Protein AF-A0A2V8KMR1-F1 (afdb_monomer_lite)

Foldseek 3Di:
DALLVLLVVLLVVLQVLVLLQVLLVVLLVLLLVLLVVLVVVVVVCVVPPDDPVVNVVSVVVSVVVSVVVSVVSVPPRDDSLVSQVVCCVLVVVVSLSNLLNVCSVVPDDDPVNSVSSNVNSVVSVPDDCCVSRPRDRDPSNVVSVVSVVVD

pLDDT: mean 77.1, std 9.21, range [54.03, 91.62]

Secondary structure (DSSP, 8-state):
--HHHHHHHHHHHHHHHHHHHHHHHHHHHHHHHHHHHHHHHHHHHHHS---HHHHHHHHHHHHHHHHHHHHHHHH-PPPHHHHHHHHHHHTT-TTHHHHHHHHHHS----HHHHHHHHHHHHHHHHS-HHHHS--PPPTHHHHHHHHHHH-

Structure (mmCIF, N/CA/C/O backbone):
data_AF-A0A2V8KMR1-F1
#
_entry.id   AF-A0A2V8KMR1-F1
#
loop_
_atom_site.group_PDB
_atom_site.id
_atom_site.type_symbol
_atom_site.label_atom_id
_atom_site.label_alt_id
_atom_site.label_comp_id
_atom_site.label_asym_id
_atom_site.label_entity_id
_atom_site.label_seq_id
_atom_site.pdbx_PDB_ins_code
_atom_site.Cartn_x
_atom_site.Cartn_y
_atom_site.Cartn_z
_atom_site.occupancy
_atom_site.B_iso_or_equiv
_atom_site.auth_seq_id
_atom_site.auth_comp_id
_atom_site.auth_asym_id
_atom_site.auth_atom_id
_atom_site.pdbx_PDB_model_num
ATOM 1 N N . MET A 1 1 ? -4.372 -8.646 23.099 1.00 62.06 1 MET A N 1
ATOM 2 C CA . MET A 1 1 ? -4.402 -7.493 22.173 1.00 62.06 1 MET A CA 1
ATOM 3 C C . MET A 1 1 ? -5.611 -6.662 22.526 1.00 62.06 1 MET A C 1
ATOM 5 O O . MET A 1 1 ? -6.657 -7.255 22.757 1.00 62.06 1 MET A O 1
ATOM 9 N N . SER A 1 2 ? -5.452 -5.345 22.623 1.00 83.88 2 SER A N 1
ATOM 10 C CA . SER A 1 2 ? -6.584 -4.427 22.771 1.00 83.88 2 SER A CA 1
ATOM 11 C C . SER A 1 2 ? -7.372 -4.363 21.458 1.00 83.88 2 SER A C 1
ATOM 13 O O . SER A 1 2 ? -6.787 -4.531 20.386 1.00 83.88 2 SER A O 1
ATOM 15 N N . ASP A 1 3 ? -8.675 -4.085 21.511 1.00 84.00 3 ASP A N 1
ATOM 16 C CA . ASP A 1 3 ? -9.501 -3.876 20.309 1.00 84.00 3 ASP A CA 1
ATOM 17 C C . ASP A 1 3 ? -8.936 -2.749 19.425 1.00 84.00 3 ASP A C 1
ATOM 19 O O . ASP A 1 3 ? -8.974 -2.818 18.194 1.00 84.00 3 ASP A O 1
ATOM 23 N N . ALA A 1 4 ? -8.300 -1.753 20.051 1.00 83.06 4 ALA A N 1
ATOM 24 C CA . ALA A 1 4 ? -7.569 -0.702 19.355 1.00 83.06 4 ALA A CA 1
ATOM 25 C C . ALA A 1 4 ? -6.378 -1.246 18.542 1.00 83.06 4 ALA A C 1
ATOM 27 O O . ALA A 1 4 ? -6.172 -0.832 17.400 1.00 83.06 4 ALA A O 1
ATOM 28 N N . ASP A 1 5 ? -5.629 -2.212 19.085 1.00 86.25 5 ASP A N 1
ATOM 29 C CA . ASP A 1 5 ? -4.490 -2.827 18.392 1.00 86.25 5 ASP A CA 1
ATOM 30 C C . ASP A 1 5 ? -4.953 -3.613 17.163 1.00 86.25 5 ASP A C 1
ATOM 32 O O . ASP A 1 5 ? -4.282 -3.599 16.130 1.00 86.25 5 ASP A O 1
ATOM 36 N N . ILE A 1 6 ? -6.111 -4.280 17.257 1.00 84.88 6 ILE A N 1
ATOM 37 C CA . ILE A 1 6 ? -6.715 -5.022 16.142 1.00 84.88 6 ILE A CA 1
ATOM 38 C C . ILE A 1 6 ? -7.030 -4.062 14.991 1.00 84.88 6 ILE A C 1
ATOM 40 O O . ILE A 1 6 ? -6.635 -4.323 13.853 1.00 84.88 6 ILE A O 1
ATOM 44 N N . ILE A 1 7 ? -7.677 -2.929 15.281 1.00 85.38 7 ILE A N 1
ATOM 45 C CA . ILE A 1 7 ? -8.033 -1.921 14.271 1.00 85.38 7 ILE A CA 1
ATOM 46 C C . ILE A 1 7 ? -6.778 -1.298 13.652 1.00 85.38 7 ILE A C 1
ATOM 48 O O . ILE A 1 7 ? -6.675 -1.204 12.429 1.00 85.38 7 ILE A O 1
ATOM 52 N N . VAL A 1 8 ? -5.787 -0.917 14.464 1.00 85.94 8 VAL A N 1
ATOM 53 C CA . VAL A 1 8 ? -4.534 -0.332 13.961 1.00 85.94 8 VAL A CA 1
ATOM 54 C C . VAL A 1 8 ? -3.772 -1.332 13.089 1.00 85.94 8 VAL A C 1
ATOM 56 O O . VAL A 1 8 ? -3.295 -0.975 12.008 1.00 85.94 8 VAL A O 1
ATOM 59 N N . HIS A 1 9 ? -3.682 -2.597 13.507 1.00 86.56 9 HIS A N 1
ATOM 60 C CA . HIS A 1 9 ? -3.029 -3.641 12.720 1.00 86.56 9 HIS A CA 1
ATOM 61 C C . HIS A 1 9 ? -3.776 -3.913 11.405 1.00 86.56 9 HIS A C 1
ATOM 63 O O . HIS A 1 9 ? -3.154 -4.085 10.352 1.00 86.56 9 HIS A O 1
ATOM 69 N N . PHE A 1 10 ? -5.108 -3.921 11.439 1.00 84.88 10 PHE A N 1
ATOM 70 C CA . PHE A 1 10 ? -5.957 -4.065 10.260 1.00 84.88 10 PHE A CA 1
ATOM 71 C C . PHE A 1 10 ? -5.741 -2.920 9.258 1.00 84.88 10 PHE A C 1
ATOM 73 O O . PHE A 1 10 ? -5.457 -3.174 8.085 1.00 84.88 10 PHE A O 1
ATOM 80 N N . LEU A 1 11 ? -5.763 -1.667 9.723 1.00 84.94 11 LEU A N 1
ATOM 81 C CA . LEU A 1 11 ? -5.509 -0.489 8.887 1.00 84.94 11 LEU A CA 1
ATOM 82 C C . LEU A 1 11 ? -4.096 -0.492 8.296 1.00 84.94 11 LEU A C 1
ATOM 84 O O . LEU A 1 11 ? -3.926 -0.196 7.114 1.00 84.94 11 LEU A O 1
ATOM 88 N N . LYS A 1 12 ? -3.085 -0.905 9.067 1.00 85.00 12 LYS A N 1
ATOM 89 C CA . LYS A 1 12 ? -1.703 -1.034 8.580 1.00 85.00 12 LYS A CA 1
ATOM 90 C C . LYS A 1 12 ? -1.573 -2.087 7.474 1.00 85.00 12 LYS A C 1
ATOM 92 O O . LYS A 1 12 ? -0.830 -1.891 6.510 1.00 85.00 12 LYS A O 1
ATOM 97 N N . ASN A 1 13 ? -2.306 -3.196 7.581 1.00 83.19 13 ASN A N 1
ATOM 98 C CA . ASN A 1 13 ? -2.357 -4.213 6.531 1.00 83.19 13 ASN A CA 1
ATOM 99 C C . ASN A 1 13 ? -3.029 -3.688 5.253 1.00 83.19 13 ASN A C 1
ATOM 101 O O . ASN A 1 13 ? -2.539 -3.971 4.156 1.00 83.19 13 ASN A O 1
ATOM 105 N N . ILE A 1 14 ? -4.107 -2.907 5.385 1.00 82.25 14 ILE A N 1
ATOM 106 C CA . ILE A 1 14 ? -4.774 -2.238 4.257 1.00 82.25 14 ILE A CA 1
ATOM 107 C C . ILE A 1 14 ? -3.828 -1.242 3.587 1.00 82.25 14 ILE A C 1
ATOM 109 O O . ILE A 1 14 ? -3.624 -1.319 2.377 1.00 82.25 14 ILE A O 1
ATOM 113 N N . GLU A 1 15 ? -3.190 -0.365 4.364 1.00 82.94 15 GLU A N 1
ATOM 114 C CA . GLU A 1 15 ? -2.238 0.630 3.861 1.00 82.94 15 GLU A CA 1
ATOM 115 C C . GLU A 1 15 ? -1.104 -0.042 3.074 1.00 82.94 15 GLU A C 1
ATOM 117 O O . GLU A 1 15 ? -0.761 0.381 1.969 1.00 82.94 15 GLU A O 1
ATOM 122 N N . ARG A 1 16 ? -0.553 -1.149 3.593 1.00 78.44 16 ARG A N 1
ATOM 123 C CA . ARG A 1 16 ? 0.505 -1.905 2.909 1.00 78.44 16 ARG A CA 1
ATOM 124 C C . ARG A 1 16 ? 0.036 -2.463 1.562 1.00 78.44 16 ARG A C 1
ATOM 126 O O . ARG A 1 16 ? 0.809 -2.434 0.605 1.00 78.44 16 ARG A O 1
ATOM 133 N N . ARG A 1 17 ? -1.203 -2.955 1.469 1.00 78.44 17 ARG A N 1
ATOM 134 C CA . ARG A 1 17 ? -1.782 -3.498 0.224 1.00 78.44 17 ARG A CA 1
ATOM 135 C C . ARG A 1 17 ? -2.117 -2.405 -0.788 1.00 78.44 17 ARG A C 1
ATOM 137 O O . ARG A 1 17 ? -1.769 -2.547 -1.957 1.00 78.44 17 ARG A O 1
ATOM 144 N N . LEU A 1 18 ? -2.723 -1.305 -0.344 1.00 77.19 18 LEU A N 1
ATOM 145 C CA . LEU A 1 18 ? -2.981 -0.121 -1.172 1.00 77.19 18 LEU A CA 1
ATOM 146 C C . LEU A 1 18 ? -1.680 0.432 -1.756 1.00 77.19 18 LEU A C 1
ATOM 148 O O . LEU A 1 18 ? -1.581 0.650 -2.967 1.00 77.19 18 LEU A O 1
ATOM 152 N N . ARG A 1 19 ? -0.652 0.564 -0.910 1.00 74.69 19 ARG A N 1
ATOM 153 C CA . ARG A 1 19 ? 0.683 0.989 -1.329 1.00 74.69 19 ARG A CA 1
ATOM 154 C C . ARG A 1 19 ? 1.287 0.015 -2.333 1.00 74.69 19 ARG A C 1
ATOM 156 O O . ARG A 1 19 ? 1.759 0.461 -3.369 1.00 74.69 19 ARG A O 1
ATOM 163 N N . ALA A 1 20 ? 1.234 -1.292 -2.070 1.00 71.88 20 ALA A N 1
ATOM 164 C CA . ALA A 1 20 ? 1.757 -2.299 -2.990 1.00 71.88 20 ALA A CA 1
ATOM 165 C C . ALA A 1 20 ? 1.078 -2.226 -4.368 1.00 71.88 20 ALA A C 1
ATOM 167 O O . ALA A 1 20 ? 1.771 -2.189 -5.380 1.00 71.88 20 ALA A O 1
ATOM 168 N N . ASN A 1 21 ? -0.252 -2.122 -4.421 1.00 75.00 21 ASN A N 1
ATOM 169 C CA . ASN A 1 21 ? -0.988 -2.014 -5.683 1.00 75.00 21 ASN A CA 1
ATOM 170 C C . ASN A 1 21 ? -0.669 -0.733 -6.455 1.00 75.00 21 ASN A C 1
ATOM 172 O O . ASN A 1 21 ? -0.482 -0.775 -7.672 1.00 75.00 21 ASN A O 1
ATOM 176 N N . ARG A 1 22 ? -0.587 0.409 -5.763 1.00 72.69 22 ARG A N 1
ATOM 177 C CA . ARG A 1 22 ? -0.225 1.676 -6.404 1.00 72.69 22 ARG A CA 1
ATOM 178 C C . ARG A 1 22 ? 1.221 1.651 -6.897 1.00 72.69 22 ARG A C 1
ATOM 180 O O . ARG A 1 22 ? 1.458 1.972 -8.056 1.00 72.69 22 ARG A O 1
ATOM 187 N N . SER A 1 23 ? 2.154 1.181 -6.067 1.00 70.25 23 SER A N 1
ATOM 188 C CA . SER A 1 23 ? 3.557 1.007 -6.449 1.00 70.25 23 SER A CA 1
ATOM 189 C C . SER A 1 23 ? 3.706 0.097 -7.659 1.00 70.25 23 SER A C 1
ATOM 191 O O . SER A 1 23 ? 4.392 0.472 -8.601 1.00 70.25 23 SER A O 1
ATOM 193 N N . LEU A 1 24 ? 3.039 -1.061 -7.681 1.00 70.06 24 LEU A N 1
ATOM 194 C CA . LEU A 1 24 ? 3.100 -1.976 -8.820 1.00 70.06 24 LEU A CA 1
ATOM 195 C C . LEU A 1 24 ? 2.588 -1.317 -10.098 1.00 70.06 24 LEU A C 1
ATOM 197 O O . LEU A 1 24 ? 3.247 -1.415 -11.131 1.00 70.06 24 LEU A O 1
ATOM 201 N N . ARG A 1 25 ? 1.450 -0.620 -10.041 1.00 70.44 25 ARG A N 1
ATOM 202 C CA . ARG A 1 25 ? 0.894 0.082 -11.202 1.00 70.44 25 ARG A CA 1
ATOM 203 C C . ARG A 1 25 ? 1.843 1.151 -11.726 1.00 70.44 25 ARG A C 1
ATOM 205 O O . ARG A 1 25 ? 2.178 1.122 -12.906 1.00 70.44 25 ARG A O 1
ATOM 212 N N . ASP A 1 26 ? 2.296 2.044 -10.861 1.00 70.88 26 ASP A N 1
ATOM 213 C CA . ASP A 1 26 ? 3.087 3.204 -11.267 1.00 70.88 26 ASP A CA 1
ATOM 214 C C . ASP A 1 26 ? 4.496 2.785 -11.729 1.00 70.88 26 ASP A C 1
ATOM 216 O O . ASP A 1 26 ? 4.980 3.287 -12.743 1.00 70.88 26 ASP A O 1
ATOM 220 N N . ILE A 1 27 ? 5.120 1.793 -11.071 1.00 72.31 27 ILE A N 1
ATOM 221 C CA . ILE A 1 27 ? 6.390 1.189 -11.518 1.00 72.31 27 ILE A CA 1
ATOM 222 C C . ILE A 1 27 ? 6.212 0.522 -12.879 1.00 72.31 27 ILE A C 1
ATOM 224 O O . ILE A 1 27 ? 7.050 0.702 -13.756 1.00 72.31 27 ILE A O 1
ATOM 228 N N . THR A 1 28 ? 5.127 -0.228 -13.081 1.00 72.06 28 THR A N 1
ATOM 229 C CA . THR A 1 28 ? 4.892 -0.915 -14.357 1.00 72.06 28 THR A CA 1
ATOM 230 C C . THR A 1 28 ? 4.690 0.080 -15.498 1.00 72.06 28 THR A C 1
ATOM 232 O O . THR A 1 28 ? 5.246 -0.110 -16.577 1.00 72.06 28 THR A O 1
ATOM 235 N N . PHE A 1 29 ? 3.939 1.163 -15.272 1.00 71.00 29 PHE A N 1
ATOM 236 C CA . PHE A 1 29 ? 3.788 2.229 -16.263 1.00 71.00 29 PHE A CA 1
ATOM 237 C C . PHE A 1 29 ? 5.127 2.901 -16.574 1.00 71.00 29 PHE A C 1
ATOM 239 O O . PHE A 1 29 ? 5.495 2.995 -17.745 1.00 71.00 29 PHE A O 1
ATOM 246 N N . ALA A 1 30 ? 5.884 3.296 -15.548 1.00 72.81 30 ALA A N 1
ATOM 247 C CA . ALA A 1 30 ? 7.200 3.903 -15.728 1.00 72.81 30 ALA A CA 1
ATOM 248 C C . ALA A 1 30 ? 8.154 2.976 -16.501 1.00 72.81 30 ALA A C 1
ATOM 250 O O . ALA A 1 30 ? 8.788 3.402 -17.464 1.00 72.81 30 ALA A O 1
ATOM 251 N N . LEU A 1 31 ? 8.191 1.690 -16.140 1.00 73.12 31 LEU A N 1
ATOM 252 C CA . LEU A 1 31 ? 8.997 0.678 -16.816 1.00 73.12 31 LEU A CA 1
ATOM 253 C C . LEU A 1 31 ? 8.575 0.496 -18.280 1.00 73.12 31 LEU A C 1
ATOM 255 O O . LEU A 1 31 ? 9.434 0.424 -19.152 1.00 73.12 31 LEU A O 1
ATOM 259 N N . SER A 1 32 ? 7.269 0.465 -18.566 1.00 72.38 32 SER A N 1
ATOM 260 C CA . SER A 1 32 ? 6.766 0.323 -19.939 1.00 72.38 32 SER A CA 1
ATOM 261 C C . SER A 1 32 ? 7.176 1.495 -20.835 1.00 72.38 32 SER A C 1
ATOM 263 O O . SER A 1 32 ? 7.602 1.278 -21.969 1.00 72.38 32 SER A O 1
ATOM 265 N N . ILE A 1 33 ? 7.132 2.728 -20.316 1.00 74.12 33 ILE A N 1
ATOM 266 C CA . ILE A 1 33 ? 7.556 3.932 -21.042 1.00 74.12 33 ILE A CA 1
ATOM 267 C C . ILE A 1 33 ? 9.056 3.864 -21.326 1.00 74.12 33 ILE A C 1
ATOM 269 O O . ILE A 1 33 ? 9.485 4.091 -22.456 1.00 74.12 33 ILE A O 1
ATOM 273 N N . VAL A 1 34 ? 9.847 3.492 -20.318 1.00 76.06 34 VAL A N 1
ATOM 274 C CA . VAL A 1 34 ? 11.300 3.351 -20.448 1.00 76.06 34 VAL A CA 1
ATOM 275 C C . VAL A 1 34 ? 11.682 2.289 -21.475 1.00 76.06 34 VAL A C 1
ATOM 277 O O . VAL A 1 34 ? 12.511 2.553 -22.343 1.00 76.06 34 VAL A O 1
ATOM 280 N N . LEU A 1 35 ? 11.069 1.108 -21.422 1.00 72.88 35 LEU A N 1
ATOM 281 C CA . LEU A 1 35 ? 11.342 0.037 -22.380 1.00 72.88 35 LEU A CA 1
ATOM 282 C C . LEU A 1 35 ? 10.911 0.418 -23.800 1.00 72.88 35 LEU A C 1
ATOM 284 O O . LEU A 1 35 ? 11.635 0.143 -24.756 1.00 72.88 35 LEU A O 1
ATOM 288 N N . THR A 1 36 ? 9.786 1.120 -23.948 1.00 73.81 36 THR A N 1
ATOM 289 C CA . THR A 1 36 ? 9.349 1.662 -25.245 1.00 73.81 36 THR A CA 1
ATOM 290 C C . THR A 1 36 ? 10.366 2.654 -25.800 1.00 73.81 36 THR A C 1
ATOM 292 O O . THR A 1 36 ? 10.722 2.599 -26.973 1.00 73.81 36 THR A O 1
ATOM 295 N N . PHE A 1 37 ? 10.906 3.524 -24.951 1.00 75.62 37 PHE A N 1
ATOM 296 C CA . PHE A 1 37 ? 11.929 4.479 -25.359 1.00 75.62 37 PHE A CA 1
ATOM 297 C C . PHE A 1 37 ? 13.254 3.794 -25.736 1.00 75.62 37 PHE A C 1
ATOM 299 O O . PHE A 1 37 ? 13.862 4.125 -26.752 1.00 75.62 37 PHE A O 1
ATOM 306 N N . LEU A 1 38 ? 13.682 2.791 -24.965 1.00 73.69 38 LEU A N 1
ATOM 307 C CA . LEU A 1 38 ? 14.902 2.024 -25.240 1.00 73.69 38 LEU A CA 1
ATOM 308 C C . LEU A 1 38 ? 14.807 1.203 -26.527 1.00 73.69 38 LEU A C 1
ATOM 310 O O . LEU A 1 38 ? 15.744 1.198 -27.322 1.00 73.69 38 LEU A O 1
ATOM 314 N N . THR A 1 39 ? 13.679 0.527 -26.749 1.00 72.44 39 THR A N 1
ATOM 315 C CA . THR A 1 39 ? 13.437 -0.214 -27.996 1.00 72.44 39 THR A CA 1
ATOM 316 C C . THR A 1 39 ? 13.437 0.723 -29.200 1.00 72.44 39 THR A C 1
ATOM 318 O O . THR A 1 39 ? 14.049 0.393 -30.211 1.00 72.44 39 THR A O 1
ATOM 321 N N . PHE A 1 40 ? 12.860 1.921 -29.074 1.00 74.94 40 PHE A N 1
ATOM 322 C CA . PHE A 1 40 ? 12.907 2.939 -30.124 1.00 74.94 40 PHE A CA 1
ATOM 323 C C . PHE A 1 40 ? 14.344 3.374 -30.455 1.00 74.94 40 PHE A C 1
ATOM 325 O O . PHE A 1 40 ? 14.717 3.404 -31.626 1.00 74.94 40 PHE A O 1
ATOM 332 N N . ILE A 1 41 ? 15.180 3.632 -29.441 1.00 73.38 41 ILE A N 1
ATOM 333 C CA . ILE A 1 41 ? 16.603 3.956 -29.642 1.00 73.38 41 ILE A CA 1
ATOM 334 C C . ILE A 1 41 ? 17.335 2.803 -30.333 1.00 73.38 41 ILE A C 1
ATOM 336 O O . ILE A 1 41 ? 18.083 3.044 -31.275 1.00 73.38 41 ILE A O 1
ATOM 340 N N . LYS A 1 42 ? 17.115 1.557 -29.897 1.00 70.50 42 LYS A N 1
ATOM 341 C CA . LYS A 1 42 ? 17.769 0.374 -3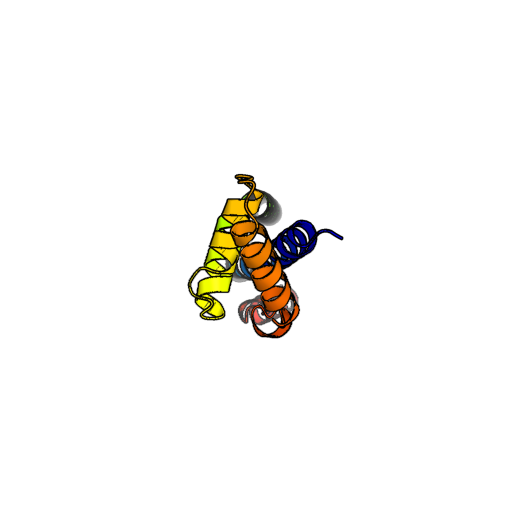0.478 1.00 70.50 42 LYS A CA 1
ATOM 342 C C . LYS A 1 42 ? 17.389 0.177 -31.952 1.00 70.50 42 LYS A C 1
ATOM 344 O O . LYS A 1 42 ? 18.249 -0.140 -32.765 1.00 70.50 42 LYS A O 1
ATOM 349 N N . VAL A 1 43 ? 16.119 0.395 -32.306 1.00 72.38 43 VAL A N 1
ATOM 350 C CA . VAL A 1 43 ? 15.648 0.354 -33.703 1.00 72.38 43 VAL A CA 1
ATOM 351 C C . VAL A 1 43 ? 16.266 1.487 -34.525 1.00 72.38 43 VAL A C 1
ATOM 353 O O . VAL A 1 43 ? 16.640 1.275 -35.674 1.00 72.38 43 VAL A O 1
ATOM 356 N N . TRP A 1 44 ? 16.414 2.677 -33.943 1.00 68.69 44 TRP A N 1
ATOM 357 C CA . TRP A 1 44 ? 17.026 3.816 -34.624 1.00 68.69 44 TRP A CA 1
ATOM 358 C C . TRP A 1 44 ? 18.536 3.643 -34.842 1.00 68.69 44 TRP A C 1
ATOM 360 O O . TRP A 1 44 ? 19.049 4.006 -35.899 1.00 68.69 44 TRP A O 1
ATOM 370 N N . ASP A 1 45 ? 19.243 3.047 -33.882 1.00 70.31 45 ASP A N 1
ATOM 371 C CA . ASP A 1 45 ? 20.671 2.721 -33.990 1.00 70.31 45 ASP A CA 1
ATOM 372 C C . ASP A 1 45 ? 20.959 1.755 -35.155 1.00 70.31 45 ASP A C 1
ATOM 374 O O . ASP A 1 45 ? 22.010 1.829 -35.788 1.00 70.31 45 ASP A O 1
ATOM 378 N N . LEU A 1 46 ? 19.985 0.906 -35.509 1.00 67.69 46 LEU A N 1
ATOM 379 C CA . LEU A 1 46 ? 20.055 0.029 -36.682 1.00 67.69 46 LEU A CA 1
ATOM 380 C C . LEU A 1 46 ? 20.044 0.808 -38.013 1.00 67.69 46 LEU A C 1
ATOM 382 O O . LEU A 1 46 ? 20.587 0.332 -39.006 1.00 67.69 46 LEU A O 1
ATOM 386 N N . ILE A 1 47 ? 19.419 1.991 -38.040 1.00 69.88 47 ILE A N 1
ATOM 387 C CA . ILE A 1 47 ? 19.293 2.850 -39.230 1.00 69.88 47 ILE A CA 1
ATOM 388 C C . ILE A 1 47 ? 20.471 3.831 -39.321 1.00 69.88 47 ILE A C 1
ATOM 390 O O . ILE A 1 47 ? 20.940 4.137 -40.415 1.00 69.88 47 ILE A O 1
ATOM 394 N N . SER A 1 48 ? 20.967 4.322 -38.182 1.00 63.28 48 SER A N 1
ATOM 395 C CA . SER A 1 48 ? 22.116 5.226 -38.107 1.00 63.28 48 SER A CA 1
ATOM 396 C C . SER A 1 48 ? 22.965 4.890 -36.876 1.00 63.28 48 SER A C 1
ATOM 398 O O . SER A 1 48 ? 22.520 5.183 -35.765 1.00 63.28 48 SER A O 1
ATOM 400 N N . PRO A 1 49 ? 24.188 4.350 -37.041 1.00 67.06 49 PRO A N 1
ATOM 401 C CA . PRO A 1 49 ? 24.994 3.884 -35.920 1.00 67.06 49 PRO A CA 1
ATOM 402 C C . PRO A 1 49 ? 25.438 5.059 -35.046 1.00 67.06 49 PRO A C 1
ATOM 404 O O . PRO A 1 49 ? 26.241 5.908 -35.450 1.00 67.06 49 PRO A O 1
ATOM 407 N N . PHE A 1 50 ? 24.932 5.107 -33.821 1.00 63.59 50 PHE A N 1
ATOM 408 C CA . PHE A 1 50 ? 25.413 6.014 -32.795 1.00 63.59 50 PHE A CA 1
ATOM 409 C C . PHE A 1 50 ? 26.671 5.449 -32.130 1.00 63.59 50 PHE A C 1
ATOM 411 O O . PHE A 1 50 ? 26.897 4.244 -32.026 1.00 63.59 50 PHE A O 1
ATOM 418 N N . LYS A 1 51 ? 27.528 6.340 -31.617 1.00 71.50 51 LYS A N 1
ATOM 419 C CA . LYS A 1 51 ? 28.679 5.923 -30.804 1.00 71.50 51 LYS A CA 1
ATOM 420 C C . LYS A 1 51 ? 28.179 5.151 -29.577 1.00 71.50 51 LYS A C 1
ATOM 422 O O . LYS A 1 51 ? 27.351 5.653 -28.821 1.00 71.50 51 LYS A O 1
ATOM 427 N N . THR A 1 52 ? 28.762 3.981 -29.310 1.00 67.50 52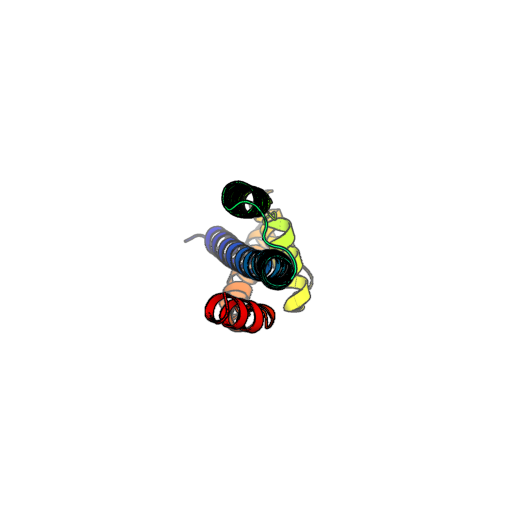 THR A N 1
ATOM 428 C CA . THR A 1 52 ? 28.405 3.082 -28.190 1.00 67.50 52 THR A CA 1
ATOM 429 C C . THR A 1 52 ? 28.432 3.772 -26.816 1.00 67.50 52 THR A C 1
ATOM 431 O O . THR A 1 52 ? 27.722 3.372 -25.895 1.00 67.50 52 THR A O 1
ATOM 434 N N . ALA A 1 53 ? 29.235 4.831 -26.668 1.00 71.00 53 ALA A N 1
ATOM 435 C CA . ALA A 1 53 ? 29.281 5.657 -25.463 1.00 71.00 53 ALA A CA 1
ATOM 436 C C . ALA A 1 53 ? 27.951 6.384 -25.186 1.00 71.00 53 ALA A C 1
ATOM 438 O O . ALA A 1 53 ? 27.524 6.453 -24.035 1.00 71.00 53 ALA A O 1
ATOM 439 N N . THR A 1 54 ? 27.266 6.863 -26.228 1.00 72.06 54 THR A N 1
ATOM 440 C CA . THR A 1 54 ? 25.987 7.577 -26.118 1.00 72.06 54 THR A CA 1
ATOM 441 C C . THR A 1 54 ? 24.886 6.648 -25.607 1.00 72.06 54 THR A C 1
ATOM 443 O O . THR A 1 54 ? 24.145 7.011 -24.696 1.00 72.06 54 THR A O 1
ATOM 446 N N . ILE A 1 55 ? 24.838 5.410 -26.109 1.00 71.38 55 ILE A N 1
ATOM 447 C CA . ILE A 1 55 ? 23.853 4.397 -25.694 1.00 71.38 55 ILE A CA 1
ATOM 448 C C . ILE A 1 55 ? 24.006 4.059 -24.205 1.00 71.38 55 ILE A C 1
ATOM 450 O O . ILE A 1 55 ? 23.020 4.050 -23.468 1.00 71.38 55 ILE A O 1
ATOM 454 N N . ARG A 1 56 ? 25.242 3.844 -23.726 1.00 71.38 56 ARG A N 1
ATOM 455 C CA . ARG A 1 56 ? 25.496 3.561 -22.299 1.00 71.38 56 ARG A CA 1
ATOM 456 C C . ARG A 1 56 ? 25.093 4.724 -21.396 1.00 71.38 56 ARG A C 1
ATOM 458 O O . ARG A 1 56 ? 24.561 4.486 -20.314 1.00 71.38 56 ARG A O 1
ATOM 465 N N . PHE A 1 57 ? 25.329 5.961 -21.833 1.00 74.56 57 PHE A N 1
ATOM 466 C CA . PHE A 1 57 ? 24.980 7.151 -21.057 1.00 74.56 57 PHE A CA 1
ATOM 467 C C . PHE A 1 57 ? 23.460 7.290 -20.891 1.00 74.56 57 PHE A C 1
ATOM 469 O O . PHE A 1 57 ? 22.972 7.511 -19.782 1.00 74.56 57 PHE A O 1
ATOM 476 N N . PHE A 1 58 ? 22.705 7.071 -21.972 1.00 70.88 58 PHE A N 1
ATOM 477 C CA . PHE A 1 58 ? 21.241 7.077 -21.938 1.00 70.88 58 PHE A CA 1
ATOM 478 C C . PHE A 1 58 ? 20.672 5.945 -21.083 1.00 70.88 58 PHE A C 1
ATOM 480 O O . PHE A 1 58 ? 19.789 6.188 -20.261 1.00 70.88 58 PHE A O 1
ATOM 487 N N . LEU A 1 59 ? 21.206 4.727 -21.217 1.00 75.44 59 LEU A N 1
ATOM 488 C CA . LEU A 1 59 ? 20.766 3.586 -20.415 1.00 75.44 59 LEU A CA 1
ATOM 489 C C . LEU A 1 59 ? 21.010 3.829 -18.917 1.00 75.44 59 LEU A C 1
ATOM 491 O O . LEU A 1 59 ? 20.109 3.627 -18.103 1.00 75.44 59 LEU A O 1
ATOM 495 N N . GLY A 1 60 ? 22.194 4.337 -18.558 1.00 76.19 60 GLY A N 1
ATOM 496 C CA . GLY A 1 60 ? 22.532 4.688 -17.177 1.00 76.19 60 GLY A CA 1
ATOM 497 C C . GLY A 1 60 ? 21.621 5.776 -16.599 1.00 76.19 60 GLY A C 1
ATOM 498 O O . GLY A 1 60 ? 21.115 5.627 -15.486 1.00 76.19 60 GLY A O 1
ATOM 499 N N . SER A 1 61 ? 21.348 6.835 -17.370 1.00 77.38 61 SER A N 1
ATOM 500 C CA . SER A 1 61 ? 20.420 7.904 -16.971 1.00 77.38 61 SER A CA 1
ATOM 501 C C . SER A 1 61 ? 19.005 7.371 -16.730 1.00 77.38 61 SER A C 1
ATOM 503 O O . SER A 1 61 ? 18.358 7.732 -15.745 1.00 77.38 61 SER A O 1
ATOM 505 N N . CYS A 1 62 ? 18.550 6.449 -17.577 1.00 73.81 62 CYS A N 1
ATOM 506 C CA . CYS A 1 62 ? 17.221 5.867 -17.478 1.00 73.81 62 CYS A CA 1
ATOM 507 C C . CYS A 1 62 ? 17.041 5.019 -16.208 1.00 73.81 62 CYS A C 1
ATOM 509 O O . CYS A 1 62 ? 16.052 5.171 -15.487 1.00 73.81 62 CYS A O 1
ATOM 511 N N . VAL A 1 63 ? 18.035 4.184 -15.882 1.00 77.62 63 VAL A N 1
ATOM 512 C CA . VAL A 1 63 ? 18.047 3.388 -14.643 1.00 77.62 63 VAL A CA 1
ATOM 513 C C . VAL A 1 63 ? 18.043 4.294 -13.409 1.00 77.62 63 VAL A C 1
ATOM 515 O O . VAL A 1 63 ? 17.273 4.058 -12.477 1.00 77.62 63 VAL A O 1
ATOM 518 N N . LEU A 1 64 ? 18.844 5.363 -13.414 1.00 77.94 64 LEU A N 1
ATOM 519 C CA . LEU A 1 64 ? 18.875 6.352 -12.332 1.00 77.94 64 LEU A CA 1
ATOM 520 C C . LEU A 1 64 ? 17.523 7.050 -12.140 1.00 77.94 64 LEU A C 1
ATOM 522 O O . 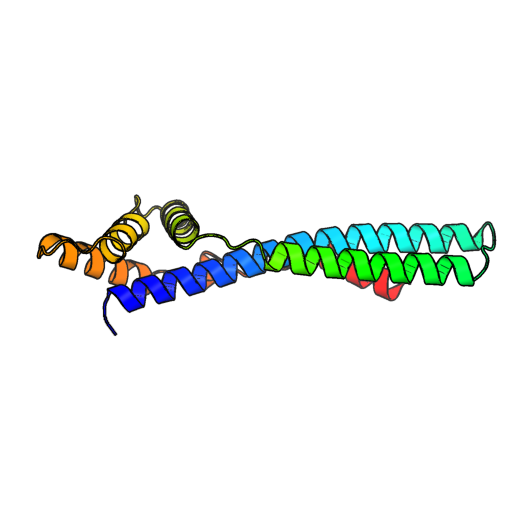LEU A 1 64 ? 17.075 7.213 -11.004 1.00 77.94 64 LEU A O 1
ATOM 526 N N . PHE A 1 65 ? 16.854 7.426 -13.232 1.00 77.69 65 PHE A N 1
ATOM 527 C CA . PHE A 1 65 ? 15.548 8.079 -13.173 1.00 77.69 65 PHE A CA 1
ATOM 528 C C . PHE A 1 65 ? 14.465 7.145 -12.619 1.00 77.69 65 PHE A C 1
ATOM 530 O O . PHE A 1 65 ? 13.712 7.536 -11.726 1.00 77.69 65 PHE A O 1
ATOM 537 N N . LEU A 1 66 ? 14.431 5.887 -13.076 1.00 73.44 66 LEU A N 1
ATOM 538 C CA . LEU A 1 66 ? 13.526 4.865 -12.538 1.00 73.44 66 LEU A CA 1
ATOM 539 C C . LEU A 1 66 ? 13.766 4.620 -11.049 1.00 73.44 66 LEU A C 1
ATOM 541 O O . LEU A 1 66 ? 12.811 4.534 -10.276 1.00 73.44 66 LEU A O 1
ATOM 545 N N . PHE A 1 67 ? 15.032 4.546 -10.635 1.00 72.62 67 PHE A N 1
ATOM 546 C CA . PHE A 1 67 ? 15.390 4.352 -9.236 1.00 72.62 67 PHE A CA 1
ATOM 547 C C . PHE A 1 67 ? 14.939 5.535 -8.368 1.00 72.62 67 PHE A C 1
ATOM 549 O O . PHE A 1 67 ? 14.281 5.340 -7.344 1.00 72.62 67 PHE A O 1
ATOM 556 N N . GLY A 1 68 ? 15.212 6.768 -8.803 1.00 75.88 68 GLY A N 1
ATOM 557 C CA . GLY A 1 68 ? 14.770 7.980 -8.109 1.00 75.88 68 GLY A CA 1
ATOM 558 C C . GLY A 1 68 ? 13.245 8.075 -8.005 1.00 75.88 68 GLY A C 1
ATOM 559 O O . GLY A 1 68 ? 12.713 8.371 -6.932 1.00 75.88 68 GLY A O 1
ATOM 560 N N . TYR A 1 69 ? 12.533 7.749 -9.087 1.00 72.06 69 TYR A N 1
ATOM 561 C CA . TYR A 1 69 ? 11.072 7.739 -9.111 1.00 72.06 69 TYR A CA 1
ATOM 562 C C . TYR A 1 69 ? 10.484 6.676 -8.174 1.00 72.06 69 TYR A C 1
ATOM 564 O O . TYR A 1 69 ? 9.569 6.971 -7.403 1.00 72.06 69 TYR A O 1
ATOM 572 N N . ALA A 1 70 ? 11.050 5.465 -8.158 1.00 67.38 70 ALA A N 1
ATOM 573 C CA . ALA A 1 70 ? 10.640 4.407 -7.238 1.00 67.38 70 ALA A CA 1
ATOM 574 C C . ALA A 1 70 ? 10.828 4.828 -5.770 1.00 67.38 70 ALA A C 1
ATOM 576 O O . ALA A 1 70 ? 9.928 4.642 -4.950 1.00 67.38 70 ALA A O 1
ATOM 577 N N . VAL A 1 71 ? 11.959 5.461 -5.438 1.00 72.00 71 VAL A N 1
ATOM 578 C CA . VAL A 1 71 ? 12.220 5.986 -4.087 1.00 72.00 71 VAL A CA 1
ATOM 579 C C . VAL A 1 71 ? 11.237 7.101 -3.718 1.00 72.00 71 VAL A C 1
ATOM 581 O O . VAL A 1 71 ? 10.730 7.118 -2.595 1.00 72.00 71 VAL A O 1
ATOM 584 N N . TRP A 1 72 ? 10.924 8.015 -4.642 1.00 71.62 72 TRP A N 1
ATOM 585 C CA . TRP A 1 72 ? 9.931 9.071 -4.413 1.00 71.62 72 TRP A CA 1
ATOM 586 C C . TRP A 1 72 ? 8.540 8.494 -4.136 1.00 71.62 72 TRP A C 1
ATOM 588 O O . TRP A 1 72 ? 7.869 8.899 -3.184 1.00 71.62 72 TRP A O 1
ATOM 598 N N . LEU A 1 73 ? 8.142 7.481 -4.903 1.00 65.81 73 LEU A N 1
ATOM 599 C CA . LEU A 1 73 ? 6.864 6.807 -4.726 1.00 65.81 73 LEU A CA 1
ATOM 600 C C . LEU A 1 73 ? 6.786 6.070 -3.380 1.00 65.81 73 LEU A C 1
ATOM 602 O O . LEU A 1 73 ? 5.780 6.162 -2.681 1.00 65.81 73 LEU A O 1
ATOM 606 N N . LEU A 1 74 ? 7.874 5.409 -2.968 1.00 61.78 74 LEU A N 1
ATOM 607 C CA . LEU A 1 74 ? 7.986 4.755 -1.659 1.00 61.78 74 LEU A CA 1
ATOM 608 C C . LEU A 1 74 ? 7.916 5.749 -0.486 1.00 61.78 74 LEU A C 1
ATOM 610 O O . LEU A 1 74 ? 7.502 5.372 0.614 1.00 61.78 74 LEU A O 1
ATOM 614 N N . ARG A 1 75 ? 8.301 7.013 -0.708 1.00 66.12 75 ARG A N 1
ATOM 615 C CA . ARG A 1 75 ? 8.226 8.089 0.294 1.00 66.12 75 ARG A CA 1
ATOM 616 C C . ARG A 1 75 ? 6.834 8.702 0.435 1.00 66.12 75 ARG A C 1
ATOM 618 O O . ARG A 1 75 ? 6.564 9.314 1.470 1.00 66.12 75 ARG A O 1
ATOM 625 N N . LYS 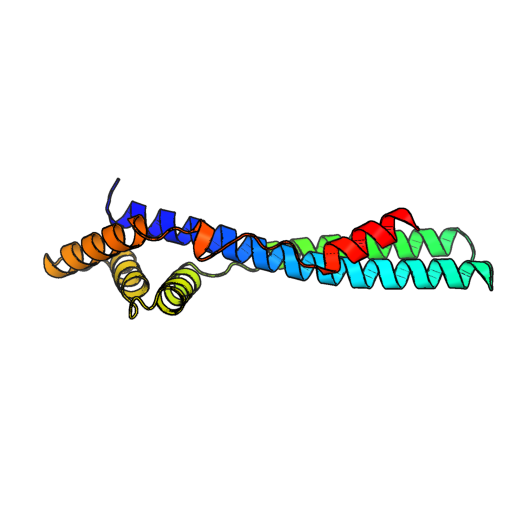A 1 76 ? 5.940 8.534 -0.544 1.00 62.41 76 LYS A N 1
ATOM 626 C CA . LYS A 1 76 ? 4.566 9.051 -0.487 1.00 62.41 76 LYS A CA 1
ATOM 627 C C . LYS A 1 76 ? 3.735 8.192 0.479 1.00 62.41 76 LYS A C 1
ATOM 629 O O . LYS A 1 76 ? 3.144 7.187 0.095 1.00 62.41 76 LYS A O 1
ATOM 634 N N . LYS A 1 77 ? 3.745 8.553 1.765 1.00 56.50 77 LYS A N 1
ATOM 635 C CA . LYS A 1 77 ? 2.948 7.888 2.807 1.00 56.50 77 LYS A CA 1
ATOM 636 C C . LYS A 1 77 ? 1.475 8.268 2.641 1.00 56.50 77 LYS A C 1
ATOM 638 O O . LYS A 1 77 ? 1.138 9.442 2.767 1.00 56.50 77 LYS A O 1
ATOM 643 N N . GLU A 1 78 ? 0.610 7.292 2.379 1.00 62.69 78 GLU A N 1
ATOM 644 C CA . GLU A 1 78 ? -0.820 7.460 2.657 1.00 62.69 78 GLU A CA 1
ATOM 645 C C . GLU A 1 78 ? -1.035 7.374 4.166 1.00 62.69 78 GLU A C 1
ATOM 647 O O . GLU A 1 78 ? -0.378 6.597 4.857 1.00 62.69 78 GLU A O 1
ATOM 652 N N . THR A 1 79 ? -1.910 8.221 4.694 1.00 72.56 79 THR A N 1
ATOM 653 C CA . THR A 1 79 ? -2.204 8.244 6.125 1.00 72.56 79 THR A CA 1
ATOM 654 C C . THR A 1 79 ? -3.192 7.132 6.476 1.00 72.56 79 THR A C 1
ATOM 656 O O . THR A 1 79 ? -4.056 6.777 5.676 1.00 72.56 79 THR A O 1
ATOM 659 N N . LEU A 1 80 ? -3.109 6.599 7.699 1.00 78.19 80 LEU A N 1
ATOM 660 C CA . LEU A 1 80 ? -4.067 5.605 8.210 1.00 78.19 80 LEU A CA 1
ATOM 661 C C . LEU A 1 80 ? -5.525 6.102 8.134 1.00 78.19 80 LEU A C 1
ATOM 663 O O . LEU A 1 80 ? -6.432 5.299 7.936 1.00 78.19 80 LEU A O 1
ATOM 667 N N . ASP A 1 81 ? -5.739 7.422 8.194 1.00 78.38 81 ASP A N 1
ATOM 668 C CA . ASP A 1 81 ? -7.046 8.057 7.981 1.00 78.38 81 ASP A CA 1
ATOM 669 C C . ASP A 1 81 ? -7.603 7.794 6.567 1.00 78.38 81 ASP A C 1
ATOM 671 O O . ASP A 1 81 ? -8.792 7.521 6.405 1.00 78.38 81 ASP A O 1
ATOM 675 N N . GLN A 1 82 ? -6.752 7.831 5.533 1.00 80.44 82 GLN A N 1
ATOM 676 C CA . GLN A 1 82 ? -7.155 7.510 4.158 1.00 80.44 82 GLN A CA 1
ATOM 677 C C . GLN A 1 82 ? -7.468 6.021 4.004 1.00 80.44 82 GLN A C 1
ATOM 679 O O . GLN A 1 82 ? -8.438 5.667 3.335 1.00 80.44 82 GLN A O 1
ATOM 684 N N . ALA A 1 83 ? -6.698 5.148 4.664 1.00 82.38 83 ALA A N 1
ATOM 685 C CA . ALA A 1 83 ? -6.980 3.716 4.684 1.00 82.38 83 ALA A CA 1
ATOM 686 C C . ALA A 1 83 ? -8.342 3.426 5.339 1.00 82.38 83 ALA A C 1
ATOM 688 O O . ALA A 1 83 ? -9.138 2.680 4.767 1.00 82.38 83 ALA A O 1
ATOM 689 N N . ALA A 1 84 ? -8.649 4.072 6.469 1.00 81.88 84 ALA A N 1
ATOM 690 C CA . ALA A 1 84 ? -9.932 3.934 7.156 1.00 81.88 84 ALA A CA 1
ATOM 691 C C . ALA A 1 84 ? -11.109 4.418 6.290 1.00 81.88 84 ALA A C 1
ATOM 693 O O . ALA A 1 84 ? -12.074 3.686 6.091 1.00 81.88 84 ALA A O 1
ATOM 694 N N . ALA A 1 85 ? -10.986 5.595 5.670 1.00 84.06 85 ALA A N 1
ATOM 695 C CA . ALA A 1 85 ? -12.009 6.098 4.753 1.00 84.06 85 ALA A CA 1
ATOM 696 C C . ALA A 1 85 ? -12.210 5.176 3.533 1.00 84.06 85 ALA A C 1
ATOM 698 O O . ALA A 1 85 ? -13.339 4.934 3.107 1.00 84.06 85 ALA A O 1
ATOM 699 N N . SER A 1 86 ? -11.125 4.627 2.978 1.00 83.44 86 SER A N 1
ATOM 700 C CA . SER A 1 86 ? -11.195 3.752 1.802 1.00 83.44 86 SER A CA 1
ATOM 701 C C . SER A 1 86 ? -11.908 2.428 2.087 1.00 83.44 86 SER A C 1
ATOM 703 O O . SER A 1 86 ? -12.679 1.953 1.250 1.00 83.44 86 SER A O 1
ATOM 705 N N . ILE A 1 87 ? -11.683 1.819 3.260 1.00 84.00 87 ILE A N 1
ATOM 706 C CA . ILE A 1 87 ? -12.347 0.563 3.618 1.00 84.00 87 ILE A CA 1
ATOM 707 C C . ILE A 1 87 ? -13.823 0.791 3.933 1.00 84.00 87 ILE A C 1
ATOM 709 O O . ILE A 1 87 ? -14.649 0.005 3.474 1.00 84.00 87 ILE A O 1
ATOM 713 N N . ASP A 1 88 ? -14.169 1.889 4.608 1.00 85.50 88 ASP A N 1
ATOM 714 C CA . ASP A 1 88 ? -15.565 2.216 4.897 1.00 85.50 88 ASP A CA 1
ATOM 715 C C . ASP A 1 88 ? -16.373 2.435 3.611 1.00 85.50 88 ASP A C 1
ATOM 717 O O . ASP A 1 88 ? -17.500 1.948 3.501 1.00 85.50 88 ASP A O 1
ATOM 721 N N . GLN A 1 89 ? -15.779 3.075 2.598 1.00 85.44 89 GLN A N 1
ATOM 722 C CA . GLN A 1 89 ? -16.395 3.227 1.277 1.00 85.44 89 GLN A CA 1
ATOM 723 C C . GLN A 1 89 ? -16.512 1.896 0.528 1.00 85.44 89 GLN A C 1
ATOM 725 O O . GLN A 1 89 ? -17.567 1.585 -0.027 1.00 85.44 89 GLN A O 1
ATOM 730 N N . THR A 1 90 ? -15.446 1.094 0.518 1.00 83.44 90 THR A N 1
ATOM 731 C CA . THR A 1 90 ? -15.399 -0.148 -0.269 1.00 83.44 90 THR A CA 1
ATOM 732 C C . THR A 1 90 ? -16.316 -1.227 0.310 1.00 83.44 90 THR A C 1
ATOM 734 O O . THR A 1 90 ? -16.991 -1.933 -0.437 1.00 83.44 90 THR A O 1
ATOM 737 N N . ALA A 1 91 ? -16.381 -1.339 1.639 1.00 82.88 91 ALA A N 1
ATOM 738 C CA . ALA A 1 91 ? -17.210 -2.314 2.345 1.00 82.88 91 ALA A CA 1
ATOM 739 C C . ALA A 1 91 ? -18.573 -1.748 2.804 1.00 82.88 91 ALA A C 1
ATOM 741 O O . ALA A 1 91 ? -19.328 -2.460 3.461 1.00 82.88 91 ALA A O 1
ATOM 742 N N . ARG A 1 92 ? -18.910 -0.498 2.435 1.00 84.44 92 ARG A N 1
ATOM 743 C CA . ARG A 1 92 ? -20.149 0.214 2.818 1.00 84.44 92 ARG A CA 1
ATOM 744 C C . ARG A 1 92 ? -20.422 0.189 4.328 1.00 84.44 92 ARG A C 1
ATOM 746 O O . ARG A 1 92 ? -21.540 -0.071 4.766 1.00 84.44 92 ARG A O 1
ATOM 753 N N . LEU A 1 93 ? -19.395 0.473 5.122 1.00 84.69 93 LEU A N 1
ATOM 754 C CA . LEU A 1 93 ? -19.454 0.423 6.588 1.00 84.69 93 LEU A CA 1
ATOM 755 C C . LEU A 1 93 ? -19.906 1.745 7.226 1.00 84.69 93 LEU A C 1
ATOM 757 O O . LEU A 1 93 ? -19.867 1.871 8.444 1.00 84.69 93 LEU A O 1
ATOM 761 N N . ASN A 1 94 ? -20.343 2.727 6.428 1.00 87.81 94 ASN A N 1
ATOM 762 C CA . ASN A 1 94 ? -20.868 4.016 6.901 1.00 87.81 94 ASN A CA 1
ATOM 763 C C . ASN A 1 94 ? -19.950 4.713 7.928 1.00 87.81 94 ASN A C 1
ATOM 765 O O . ASN A 1 94 ? -20.411 5.148 8.980 1.00 87.81 94 ASN A O 1
ATOM 769 N N . ASP A 1 95 ? -18.654 4.805 7.623 1.00 86.81 95 ASP A N 1
ATOM 770 C CA . ASP A 1 95 ? -17.626 5.430 8.467 1.00 86.81 95 ASP A CA 1
ATOM 771 C C . ASP A 1 95 ? -17.373 4.738 9.837 1.00 86.81 95 ASP A C 1
ATOM 773 O O . ASP A 1 95 ? -16.776 5.345 10.729 1.00 86.81 95 ASP A O 1
ATOM 777 N N . GLU A 1 96 ? -17.788 3.475 10.037 1.00 89.7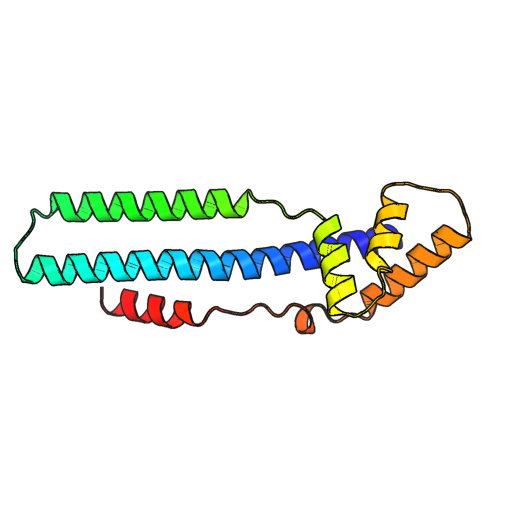5 96 GLU A N 1
ATOM 778 C CA . GLU A 1 96 ? -17.591 2.733 11.302 1.00 89.75 96 GLU A CA 1
ATOM 779 C C . GLU A 1 96 ? -16.101 2.619 11.688 1.00 89.75 96 GLU A C 1
ATOM 781 O O . GLU A 1 96 ? -15.728 2.929 12.824 1.00 89.75 96 GLU A O 1
ATOM 786 N N . ILE A 1 97 ? -15.223 2.243 10.748 1.00 89.44 97 ILE A N 1
ATOM 787 C CA . ILE A 1 97 ? -13.789 2.055 11.019 1.00 89.44 97 ILE A CA 1
ATOM 788 C C . ILE A 1 97 ? -13.081 3.399 11.206 1.00 89.44 97 ILE A C 1
ATOM 790 O O . ILE A 1 97 ? -12.260 3.549 12.113 1.00 89.44 97 ILE A O 1
ATOM 794 N N . LYS A 1 98 ? -13.410 4.400 10.389 1.00 90.19 98 LYS A N 1
ATOM 795 C CA . LYS A 1 98 ? -12.896 5.770 10.499 1.00 90.19 98 LYS A CA 1
ATOM 796 C C . LYS A 1 98 ? -13.271 6.416 11.828 1.00 90.19 98 LYS A C 1
ATOM 798 O O . LYS A 1 98 ? -12.423 7.043 12.462 1.00 90.19 98 LYS A O 1
ATOM 803 N N . THR A 1 99 ? -14.509 6.229 12.278 1.00 90.25 99 THR A N 1
ATOM 804 C CA . THR A 1 99 ? -14.995 6.756 13.558 1.00 90.25 99 THR A CA 1
ATOM 805 C C . THR A 1 99 ? -14.294 6.074 14.730 1.00 90.25 99 THR A C 1
ATOM 807 O O . THR A 1 99 ? -13.791 6.750 15.628 1.00 90.25 99 THR A O 1
ATOM 810 N N . ALA A 1 100 ? -14.170 4.744 14.698 1.00 88.94 100 ALA A N 1
ATOM 811 C CA . ALA A 1 100 ? -13.430 4.003 15.716 1.00 88.94 100 ALA A CA 1
ATOM 812 C C . ALA A 1 100 ? -11.946 4.406 15.760 1.00 88.94 100 ALA A C 1
ATOM 814 O O . ALA A 1 100 ? -11.394 4.617 16.839 1.00 88.94 100 ALA A O 1
ATOM 815 N N . PHE A 1 101 ? -11.307 4.600 14.602 1.00 89.88 101 PHE A N 1
ATOM 816 C CA . PHE A 1 101 ? -9.927 5.083 14.526 1.00 89.88 101 PHE A CA 1
ATOM 817 C C . PHE A 1 101 ? -9.766 6.500 15.091 1.00 89.88 101 PHE A C 1
ATOM 819 O O . PHE A 1 101 ? -8.790 6.781 15.792 1.00 89.88 101 PHE A O 1
ATOM 826 N N . TRP A 1 102 ? -10.738 7.384 14.851 1.00 90.69 102 TRP A N 1
ATOM 827 C CA . TRP A 1 102 ? -10.741 8.724 15.433 1.00 90.69 102 TRP A CA 1
ATOM 828 C C . TRP A 1 102 ? -10.788 8.682 16.965 1.00 90.69 102 TRP A C 1
ATOM 830 O O . TRP A 1 102 ? -10.018 9.404 17.600 1.00 90.69 102 TRP A O 1
ATOM 840 N N . PHE A 1 103 ? -11.607 7.801 17.556 1.00 90.62 103 PHE A N 1
ATOM 841 C CA . PHE A 1 103 ? -11.668 7.601 19.012 1.00 90.62 103 PHE A CA 1
ATOM 842 C C . PHE A 1 103 ? -10.402 6.959 19.594 1.00 90.62 103 PHE A C 1
ATOM 844 O O . PHE A 1 103 ? -10.024 7.271 20.719 1.00 90.62 103 PHE A O 1
ATOM 851 N N . ILE A 1 104 ? -9.701 6.113 18.832 1.00 88.56 104 ILE A N 1
ATOM 852 C CA . ILE A 1 104 ? -8.389 5.583 19.239 1.00 88.56 104 ILE A CA 1
ATOM 853 C C . ILE A 1 104 ? -7.342 6.708 19.294 1.00 88.56 104 ILE A C 1
ATOM 855 O O . ILE A 1 104 ? -6.524 6.743 20.212 1.00 88.56 104 ILE A O 1
ATOM 859 N N . ARG A 1 105 ? -7.364 7.648 18.336 1.00 87.38 105 ARG A N 1
ATOM 860 C CA . ARG A 1 105 ? -6.473 8.827 18.338 1.00 87.38 105 ARG A CA 1
ATOM 861 C C . ARG A 1 105 ? -6.865 9.890 19.359 1.00 87.38 105 ARG A C 1
ATOM 863 O O . ARG A 1 105 ? -5.987 10.622 19.806 1.00 87.38 105 ARG A O 1
ATOM 870 N N . ASN A 1 106 ? -8.148 9.991 19.694 1.00 88.56 106 ASN A N 1
ATOM 871 C CA . ASN A 1 106 ? -8.699 10.974 20.625 1.00 88.56 106 ASN A CA 1
ATOM 872 C C . ASN A 1 106 ? -9.445 10.234 21.744 1.00 88.56 106 ASN A C 1
ATOM 874 O O . ASN A 1 106 ? -10.672 10.108 21.675 1.00 88.56 106 ASN A O 1
ATOM 878 N N . PRO A 1 107 ? -8.718 9.713 22.753 1.00 84.62 107 PRO A N 1
ATOM 879 C CA . PRO A 1 107 ? -9.313 8.891 23.793 1.00 84.62 107 PRO A CA 1
ATOM 880 C C . PRO A 1 107 ? -10.387 9.677 24.535 1.00 84.62 107 PRO A C 1
ATOM 882 O O . PRO A 1 107 ? -10.116 10.726 25.120 1.00 84.62 107 PRO A O 1
ATOM 885 N N . HIS A 1 108 ? -11.605 9.150 24.529 1.00 84.38 108 HIS A N 1
ATOM 886 C CA . HIS A 1 108 ? -12.709 9.712 25.287 1.00 84.38 108 HIS A CA 1
ATOM 887 C C . HIS A 1 108 ? -13.275 8.623 26.202 1.00 84.38 108 HIS A C 1
ATOM 889 O O . HIS A 1 108 ? -13.856 7.659 25.700 1.00 84.38 108 HIS A O 1
ATOM 895 N N . PRO A 1 109 ? -13.142 8.748 27.535 1.00 82.44 109 PRO A N 1
ATOM 896 C CA . PRO A 1 109 ? -13.584 7.712 28.459 1.00 82.44 109 PRO A CA 1
ATOM 897 C C . PRO A 1 109 ? -15.112 7.626 28.446 1.00 82.44 109 PRO A C 1
ATOM 899 O O . PRO A 1 109 ? -15.812 8.520 28.918 1.00 82.44 109 PRO A O 1
ATOM 902 N N . SER A 1 110 ? -15.647 6.569 27.838 1.00 90.56 110 SER A N 1
ATOM 903 C CA . SER A 1 110 ? -17.080 6.296 27.783 1.00 90.56 110 SER A CA 1
ATOM 904 C C . SER A 1 110 ? -17.321 4.845 27.395 1.00 90.56 110 SER A C 1
ATOM 906 O O . SER A 1 110 ? -16.827 4.382 26.370 1.00 90.56 110 SER A O 1
ATOM 908 N N . LYS A 1 111 ? -18.197 4.161 28.140 1.00 90.44 111 LYS A N 1
ATOM 909 C CA . LYS A 1 111 ? -18.626 2.788 27.819 1.00 90.44 111 LYS A CA 1
ATOM 910 C C . LYS A 1 111 ? -19.234 2.673 26.417 1.00 90.44 111 LYS A C 1
ATOM 912 O O . LYS A 1 111 ? -19.225 1.599 25.822 1.00 90.44 111 LYS A O 1
ATOM 917 N N . TRP A 1 112 ? -19.803 3.764 25.900 1.00 90.62 112 TRP A N 1
ATOM 918 C CA . TRP A 1 112 ? -20.315 3.811 24.534 1.00 90.62 112 TRP A CA 1
ATOM 919 C C . TRP A 1 112 ? -19.177 3.840 23.506 1.00 90.62 112 TRP A C 1
ATOM 921 O O . TRP A 1 112 ? -19.261 3.127 22.512 1.00 90.62 112 TRP A O 1
ATOM 931 N N . VAL A 1 113 ? -18.098 4.588 23.766 1.00 90.25 113 VAL A N 1
ATOM 932 C CA . VAL A 1 113 ? -16.907 4.624 22.897 1.00 90.25 113 VAL A CA 1
ATOM 933 C C . VAL A 1 113 ? -16.242 3.248 22.853 1.00 90.25 113 VAL A C 1
ATOM 935 O O . VAL A 1 113 ? -15.974 2.742 21.766 1.00 90.25 113 VAL A O 1
ATOM 938 N N . ASP A 1 114 ? -16.092 2.587 24.003 1.00 90.31 114 ASP A N 1
ATOM 939 C CA . ASP A 1 114 ? -15.513 1.239 24.074 1.00 90.31 114 ASP A CA 1
ATOM 940 C C . ASP A 1 114 ? -16.323 0.228 23.246 1.00 90.31 114 ASP A C 1
ATOM 942 O O . ASP A 1 114 ? -15.767 -0.552 22.474 1.00 90.31 114 ASP A O 1
ATOM 946 N N . ARG A 1 115 ? -17.661 0.294 23.323 1.00 91.12 115 ARG A N 1
ATOM 947 C CA . ARG A 1 115 ? -18.566 -0.530 22.502 1.00 91.12 115 ARG A CA 1
ATOM 948 C C 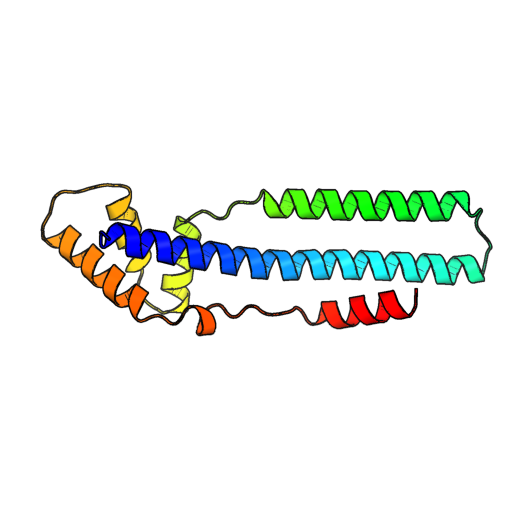. ARG A 1 115 ? -18.406 -0.266 21.003 1.00 91.12 115 ARG A C 1
ATOM 950 O O . ARG A 1 115 ? -18.492 -1.212 20.222 1.00 91.12 115 ARG A O 1
ATOM 957 N N . GLN A 1 116 ? -18.219 0.990 20.591 1.00 90.38 116 GLN A N 1
ATOM 958 C CA . GLN A 1 116 ? -18.010 1.346 19.181 1.00 90.38 116 GLN A CA 1
ATOM 959 C C . GLN A 1 116 ? -16.681 0.788 18.662 1.00 90.38 116 GLN A C 1
ATOM 961 O O . GLN A 1 116 ? -16.648 0.190 17.588 1.00 90.38 116 GLN A O 1
ATOM 966 N N . ILE A 1 117 ? -15.607 0.907 19.449 1.00 90.31 117 ILE A N 1
ATOM 967 C CA . ILE A 1 117 ? -14.289 0.353 19.111 1.00 90.31 117 ILE A CA 1
ATOM 968 C C . ILE A 1 117 ? -14.362 -1.177 19.025 1.00 90.31 117 ILE A C 1
ATOM 970 O O . ILE A 1 117 ? -13.908 -1.759 18.042 1.00 90.31 117 ILE A O 1
ATOM 974 N N . GLN A 1 118 ? -15.003 -1.832 19.993 1.00 91.62 118 GLN A N 1
ATOM 975 C CA . GLN A 1 118 ? -15.177 -3.285 19.991 1.00 91.62 118 GLN A CA 1
ATOM 976 C C . GLN A 1 118 ? -15.988 -3.770 18.779 1.00 91.62 118 GLN A C 1
ATOM 978 O O . GLN A 1 118 ? -15.631 -4.756 18.127 1.00 91.62 118 GLN A O 1
ATOM 983 N N . ARG A 1 119 ? -17.073 -3.062 18.436 1.00 90.88 119 ARG A N 1
ATOM 984 C CA . ARG A 1 119 ? -17.881 -3.357 17.248 1.00 90.88 119 ARG A CA 1
ATOM 985 C C . ARG A 1 119 ? -17.040 -3.240 15.977 1.00 90.88 119 ARG A C 1
ATOM 987 O O . ARG A 1 119 ? -16.984 -4.206 15.220 1.00 90.88 119 ARG A O 1
ATOM 994 N N . ALA A 1 120 ? -16.323 -2.133 15.803 1.00 89.69 120 ALA A N 1
ATOM 995 C CA . ALA A 1 120 ? -15.446 -1.915 14.657 1.00 89.69 120 ALA A CA 1
ATOM 996 C C . ALA A 1 120 ? -14.341 -2.981 14.550 1.00 89.69 120 ALA A C 1
ATOM 998 O O . ALA A 1 120 ? -14.062 -3.466 13.455 1.00 89.69 120 ALA A O 1
ATOM 999 N N . ALA A 1 121 ? -13.757 -3.411 15.674 1.00 89.44 121 ALA A N 1
ATOM 1000 C CA . ALA A 1 121 ? -12.782 -4.501 15.702 1.00 89.44 121 ALA A CA 1
ATOM 1001 C C . ALA A 1 121 ? -13.402 -5.831 15.239 1.00 89.44 121 ALA A C 1
ATOM 1003 O O . ALA A 1 121 ? -12.809 -6.549 14.432 1.00 89.44 121 ALA A O 1
ATOM 1004 N N . SER A 1 122 ? -14.625 -6.135 15.683 1.00 90.06 122 SER A N 1
ATOM 1005 C CA . SER A 1 122 ? -15.354 -7.332 15.249 1.00 90.06 122 SER A CA 1
ATOM 1006 C C . SER A 1 122 ? -15.717 -7.298 13.758 1.00 90.06 122 SER A C 1
ATOM 1008 O O . SER A 1 122 ? -15.627 -8.321 13.078 1.00 90.06 122 SER A O 1
ATOM 1010 N N . THR A 1 123 ? -16.067 -6.122 13.230 1.00 88.69 123 THR A N 1
ATOM 1011 C CA . THR A 1 123 ? -16.340 -5.897 11.806 1.00 88.69 123 THR A CA 1
ATOM 1012 C C . THR A 1 123 ? -15.065 -6.066 10.983 1.00 88.69 123 THR A C 1
ATOM 1014 O O . THR A 1 123 ? -15.055 -6.832 10.021 1.00 88.69 123 THR A O 1
ATOM 1017 N N . ALA A 1 124 ? -13.962 -5.438 11.400 1.00 86.06 124 ALA A N 1
ATOM 1018 C CA . ALA A 1 124 ? -12.656 -5.564 10.759 1.00 86.06 124 ALA A CA 1
ATOM 1019 C C . ALA A 1 124 ? -12.177 -7.024 10.697 1.00 86.06 124 ALA A C 1
ATOM 1021 O O . ALA A 1 124 ? -11.693 -7.469 9.659 1.00 86.06 124 ALA A O 1
ATOM 1022 N N . ALA A 1 125 ? -12.378 -7.796 11.769 1.00 85.31 125 ALA A N 1
ATOM 1023 C CA . ALA A 1 125 ? -12.011 -9.211 11.820 1.00 85.31 125 ALA A CA 1
ATOM 1024 C C . ALA A 1 125 ? -12.812 -10.095 10.845 1.00 85.31 125 ALA A C 1
ATOM 1026 O O . ALA A 1 125 ? -12.333 -11.153 10.442 1.00 85.31 125 ALA A O 1
ATOM 1027 N N . ARG A 1 126 ? -14.023 -9.679 10.454 1.00 87.56 126 ARG A N 1
ATOM 1028 C CA . ARG A 1 126 ? -14.871 -10.405 9.492 1.00 87.56 126 ARG A CA 1
ATOM 1029 C C . ARG A 1 126 ? -14.567 -10.055 8.037 1.00 87.56 126 ARG A C 1
ATOM 1031 O O . ARG A 1 126 ? -15.010 -10.770 7.140 1.00 87.56 126 ARG A O 1
ATOM 1038 N N . ILE A 1 127 ? -13.855 -8.958 7.788 1.00 85.56 127 ILE A N 1
ATOM 1039 C CA . ILE A 1 127 ? -13.545 -8.509 6.434 1.00 85.56 127 ILE A CA 1
ATOM 1040 C C . ILE A 1 127 ? -12.345 -9.283 5.900 1.00 85.56 127 ILE A C 1
ATOM 1042 O O . ILE A 1 127 ? -11.223 -9.165 6.393 1.00 85.56 127 ILE A O 1
ATOM 1046 N N . ASP A 1 128 ? -12.570 -10.014 4.812 1.00 82.62 128 ASP A N 1
ATOM 1047 C CA . ASP A 1 128 ? -11.485 -10.635 4.067 1.00 82.62 128 ASP A CA 1
ATOM 1048 C C . ASP A 1 128 ? -10.744 -9.594 3.211 1.00 82.62 128 ASP A C 1
ATOM 1050 O O . ASP A 1 128 ? -11.148 -9.229 2.102 1.00 82.62 128 ASP A O 1
ATOM 1054 N N . LEU A 1 129 ? -9.608 -9.134 3.735 1.00 77.44 129 LEU A N 1
ATOM 1055 C CA . LEU A 1 129 ? -8.713 -8.185 3.074 1.00 77.44 129 LEU A CA 1
ATOM 1056 C C . LEU A 1 129 ? -8.195 -8.672 1.719 1.00 77.44 129 LEU A C 1
ATOM 1058 O O . LEU A 1 129 ? -7.875 -7.845 0.865 1.00 77.44 129 LEU A O 1
ATOM 1062 N N . THR A 1 130 ? -8.070 -9.985 1.513 1.00 76.19 130 THR A N 1
ATOM 1063 C CA . THR A 1 130 ? -7.548 -10.526 0.250 1.00 76.19 130 THR A CA 1
ATOM 1064 C C . THR A 1 130 ? -8.542 -10.358 -0.887 1.00 76.19 130 THR A C 1
ATOM 1066 O O . THR A 1 130 ? -8.137 -10.099 -2.019 1.00 76.19 130 THR A O 1
ATOM 1069 N N . ARG A 1 131 ? -9.836 -10.431 -0.564 1.00 80.56 131 ARG A N 1
ATOM 1070 C CA . ARG A 1 131 ? -10.930 -10.264 -1.514 1.00 80.56 131 ARG A CA 1
ATOM 1071 C C . ARG A 1 131 ? -11.244 -8.797 -1.789 1.00 80.56 131 ARG A C 1
ATOM 1073 O O . ARG A 1 131 ? -11.529 -8.449 -2.929 1.00 80.56 131 ARG A O 1
ATOM 1080 N N . VAL A 1 132 ? -11.187 -7.948 -0.761 1.00 80.19 132 VAL A N 1
ATOM 1081 C CA . VAL A 1 132 ? -11.487 -6.511 -0.893 1.00 80.19 132 VAL A CA 1
ATOM 1082 C C . VAL A 1 132 ? -10.322 -5.749 -1.533 1.00 80.19 132 VAL A C 1
ATOM 1084 O O . VAL A 1 132 ? -10.539 -4.894 -2.386 1.00 80.19 132 VAL A O 1
ATOM 1087 N N . TYR A 1 133 ? -9.082 -6.100 -1.177 1.00 76.75 133 TYR A N 1
ATOM 1088 C CA . TYR A 1 133 ? -7.861 -5.518 -1.739 1.00 76.75 133 TYR A CA 1
ATOM 1089 C C . TYR A 1 133 ? -6.942 -6.614 -2.308 1.00 76.75 133 TYR A C 1
ATOM 1091 O O . TYR A 1 133 ? -5.902 -6.939 -1.706 1.00 76.75 133 TYR A O 1
ATOM 1099 N N . PRO A 1 134 ? -7.300 -7.194 -3.471 1.00 76.44 134 PRO A N 1
ATOM 1100 C CA . PRO A 1 134 ? -6.444 -8.151 -4.156 1.00 76.44 134 PRO A CA 1
ATOM 1101 C C . PRO A 1 134 ? -5.186 -7.451 -4.673 1.00 76.44 134 PRO A C 1
ATOM 1103 O O . PRO A 1 134 ? -5.240 -6.300 -5.109 1.00 76.44 134 PRO A O 1
ATOM 1106 N N . ILE A 1 135 ? -4.047 -8.145 -4.642 1.00 71.75 135 ILE A N 1
ATOM 1107 C CA . ILE A 1 135 ? -2.828 -7.652 -5.289 1.00 71.75 135 ILE A CA 1
ATOM 1108 C C . ILE A 1 135 ? -2.986 -7.892 -6.791 1.00 71.75 135 ILE A C 1
ATOM 1110 O O . ILE A 1 135 ? -2.994 -9.040 -7.229 1.00 71.75 135 ILE A O 1
ATOM 1114 N N . VAL A 1 136 ? -3.156 -6.824 -7.572 1.00 67.31 136 VAL A N 1
ATOM 1115 C CA . VAL A 1 136 ? -3.385 -6.926 -9.020 1.00 67.31 136 VAL A CA 1
ATOM 1116 C C . VAL A 1 136 ? -2.094 -6.603 -9.754 1.00 67.31 136 VAL A C 1
ATOM 1118 O O . VAL A 1 136 ? -1.586 -5.486 -9.679 1.00 67.31 136 VAL A O 1
ATOM 1121 N N . ILE A 1 137 ? -1.583 -7.580 -10.500 1.00 63.47 137 ILE A N 1
ATOM 1122 C CA . ILE A 1 137 ? -0.445 -7.379 -11.395 1.00 63.47 137 ILE A CA 1
ATOM 1123 C C . ILE A 1 137 ? -0.946 -6.600 -12.627 1.00 63.47 137 ILE A C 1
ATOM 1125 O O . ILE A 1 137 ? -1.844 -7.081 -13.326 1.00 63.47 137 ILE A O 1
ATOM 1129 N N . PRO A 1 138 ? -0.427 -5.390 -12.914 1.00 65.75 138 PRO A N 1
ATOM 1130 C CA . PRO A 1 138 ? -0.903 -4.589 -14.039 1.00 65.75 138 PRO A CA 1
ATOM 1131 C C . PRO A 1 138 ? -0.594 -5.278 -15.370 1.00 65.75 138 PRO A C 1
ATOM 1133 O O . PRO A 1 138 ? 0.518 -5.760 -15.566 1.00 65.75 138 PRO A O 1
ATOM 1136 N N . ARG A 1 139 ? -1.527 -5.266 -16.332 1.00 64.50 139 ARG A N 1
ATOM 1137 C CA . ARG A 1 139 ? -1.344 -5.922 -17.648 1.00 64.50 139 ARG A CA 1
ATOM 1138 C C . ARG A 1 139 ? -0.113 -5.432 -18.420 1.00 64.50 139 ARG A C 1
ATOM 1140 O O . ARG A 1 139 ? 0.492 -6.205 -19.152 1.00 64.50 139 ARG A O 1
ATOM 1147 N N . ALA A 1 140 ? 0.290 -4.180 -18.211 1.00 61.78 140 ALA A N 1
ATOM 1148 C CA . ALA A 1 140 ? 1.494 -3.600 -18.806 1.00 61.78 140 ALA A CA 1
ATOM 1149 C C . ALA A 1 140 ? 2.799 -4.311 -18.379 1.00 61.78 140 ALA A C 1
ATOM 1151 O O . ALA A 1 140 ? 3.813 -4.179 -19.059 1.00 61.78 140 ALA A O 1
ATOM 1152 N N . SER A 1 141 ? 2.778 -5.112 -17.306 1.00 61.28 141 SER A N 1
ATOM 1153 C CA . SER A 1 141 ? 3.930 -5.915 -16.878 1.00 61.28 141 SER A CA 1
ATOM 1154 C C . SER A 1 141 ? 4.241 -7.032 -17.874 1.00 61.28 141 SER A C 1
ATOM 1156 O O . SER A 1 141 ? 5.410 -7.285 -18.142 1.00 61.28 141 SER A O 1
ATOM 1158 N N . TYR A 1 142 ? 3.221 -7.622 -18.507 1.00 66.31 142 TYR A N 1
ATOM 1159 C CA . TYR A 1 142 ? 3.419 -8.589 -19.588 1.00 66.31 142 TYR A CA 1
ATOM 1160 C C . TYR A 1 142 ? 4.128 -7.947 -20.786 1.00 66.31 142 TYR A C 1
ATOM 1162 O O . TYR A 1 142 ? 5.078 -8.521 -21.308 1.00 66.31 142 TYR A O 1
ATOM 1170 N N . GLY A 1 143 ? 3.730 -6.726 -21.161 1.00 62.44 143 GLY A N 1
ATOM 1171 C CA . GLY A 1 143 ? 4.393 -5.960 -22.222 1.00 62.44 143 GLY A CA 1
ATOM 1172 C C . GLY A 1 143 ? 5.857 -5.651 -21.896 1.00 62.44 143 GLY A C 1
ATOM 1173 O O . GLY A 1 143 ? 6.739 -5.851 -22.731 1.00 62.44 143 GLY A O 1
ATOM 1174 N N . ALA A 1 144 ? 6.135 -5.249 -20.653 1.00 60.94 144 ALA A N 1
ATOM 1175 C CA . ALA A 1 144 ? 7.498 -5.014 -20.186 1.00 60.94 144 ALA A CA 1
ATOM 1176 C C . ALA A 1 144 ? 8.368 -6.284 -20.257 1.00 60.94 144 ALA A C 1
ATOM 1178 O O . ALA A 1 144 ? 9.478 -6.224 -20.778 1.00 60.94 144 ALA A O 1
ATOM 1179 N N . VAL A 1 145 ? 7.848 -7.440 -19.819 1.00 67.19 145 VAL A N 1
ATOM 1180 C CA . VAL A 1 145 ? 8.561 -8.730 -19.901 1.00 67.19 145 VAL A CA 1
ATOM 1181 C C . VAL A 1 145 ? 8.868 -9.104 -21.354 1.00 67.19 145 VAL A C 1
ATOM 1183 O O . VAL A 1 145 ? 9.993 -9.498 -21.666 1.00 67.19 145 VAL A O 1
ATOM 1186 N N . THR A 1 146 ? 7.905 -8.933 -22.266 1.00 67.56 146 THR A N 1
ATOM 1187 C CA . THR A 1 146 ? 8.142 -9.193 -23.694 1.00 67.56 146 THR A CA 1
ATOM 1188 C C . THR A 1 146 ? 9.190 -8.254 -24.283 1.00 67.56 146 THR A C 1
ATOM 1190 O O . THR A 1 146 ? 10.045 -8.702 -25.037 1.00 67.56 146 THR A O 1
ATOM 1193 N N . MET A 1 147 ? 9.196 -6.975 -23.894 1.00 62.34 147 MET A N 1
ATOM 1194 C CA . MET A 1 147 ? 10.213 -6.027 -24.350 1.00 62.34 147 MET A CA 1
ATOM 1195 C C . MET A 1 147 ? 11.604 -6.379 -23.830 1.00 62.34 147 MET A C 1
ATOM 1197 O O . MET A 1 147 ? 12.547 -6.311 -24.606 1.00 62.34 147 MET A O 1
ATOM 1201 N N . THR A 1 148 ? 11.750 -6.810 -22.572 1.00 63.66 148 THR A N 1
ATOM 1202 C CA . THR A 1 148 ? 13.048 -7.272 -22.045 1.00 63.66 148 THR A CA 1
ATOM 1203 C C . THR A 1 148 ? 13.569 -8.543 -22.711 1.00 63.66 148 THR A C 1
ATOM 1205 O O . THR A 1 148 ? 14.772 -8.745 -22.724 1.00 63.66 148 THR A O 1
ATOM 1208 N N . LEU A 1 149 ? 12.695 -9.392 -23.262 1.00 64.06 149 LEU A N 1
ATOM 1209 C CA . LEU A 1 149 ? 13.104 -10.572 -24.037 1.00 64.06 149 LEU A CA 1
ATOM 1210 C C . LEU A 1 149 ? 13.600 -10.220 -25.448 1.00 64.06 149 LEU A C 1
ATOM 1212 O O . LEU A 1 149 ? 14.332 -11.001 -26.047 1.00 64.06 149 LEU A O 1
ATOM 1216 N N . VAL A 1 150 ? 13.170 -9.079 -25.992 1.00 60.69 150 VAL A N 1
ATOM 1217 C CA . VAL A 1 150 ? 13.505 -8.616 -27.351 1.00 60.69 150 VAL A CA 1
ATOM 1218 C C . VAL A 1 150 ? 14.716 -7.662 -27.352 1.00 60.69 150 VAL A C 1
ATOM 1220 O O . VAL A 1 150 ? 15.397 -7.497 -28.373 1.00 60.69 150 VAL A O 1
ATOM 1223 N N . LEU A 1 151 ? 14.985 -7.010 -26.218 1.00 54.03 151 LEU A N 1
ATOM 1224 C CA . LEU A 1 151 ? 16.115 -6.098 -26.004 1.00 54.03 151 LEU A CA 1
ATOM 1225 C C . LEU A 1 151 ? 17.423 -6.858 -25.773 1.00 54.03 151 LEU A C 1
ATOM 1227 O O . LEU A 1 151 ? 18.432 -6.385 -26.345 1.00 54.03 151 LEU A O 1
#

Radius of gyration: 22.7 Å; chains: 1; bounding box: 50×22×68 Å

Sequence (151 aa):
MSDADIIVHFLKNIERRLRANRSLRDITFALSIVLTFLTFIKVWDLISPFKTATIRFFLGSCVLFLFGYAVWLLRKKETLDQAAASIDQTARLNDEIKTAFWFIRNPHPSKWVDRQIQRAASTAARIDLTRVYPIVIPRASYGAVTMTLVL